Protein AF-A0A7S1GFX0-F1 (afdb_monomer)

Mean predicted aligned error: 5.03 Å

Sequence (101 aa):
DFQDVAGLNQLDPNFVGMIDQVVCSRGRVFVGTYFSSFSAYIGRMRGYHGTSNKLMFYGQRDRKYETHTWFYPHSSYSAREYPTGWNGIDGDTEPSEVDFF

Structure (mmCIF, N/CA/C/O backbone):
data_AF-A0A7S1GFX0-F1
#
_entry.id   AF-A0A7S1GFX0-F1
#
loop_
_atom_site.group_PDB
_atom_site.id
_atom_site.type_symbol
_atom_site.label_atom_id
_atom_site.label_alt_id
_atom_site.label_comp_id
_atom_site.label_asym_id
_atom_site.label_entity_id
_atom_site.label_seq_id
_atom_site.pdbx_PDB_ins_code
_atom_site.Cartn_x
_atom_site.Cartn_y
_atom_site.Cartn_z
_atom_site.occupancy
_atom_site.B_iso_or_equiv
_atom_site.auth_seq_id
_atom_site.auth_comp_id
_atom_site.auth_asym_id
_atom_site.auth_atom_id
_atom_site.pdbx_PDB_model_num
ATOM 1 N N . ASP A 1 1 ? -27.336 -0.103 15.681 1.00 83.88 1 ASP A N 1
ATOM 2 C CA . ASP A 1 1 ? -26.339 0.611 14.862 1.00 83.88 1 ASP A CA 1
ATOM 3 C C . ASP A 1 1 ? -25.284 -0.391 14.376 1.00 83.88 1 ASP A C 1
ATOM 5 O O . ASP A 1 1 ? -25.196 -1.467 14.960 1.00 83.88 1 ASP A O 1
ATOM 9 N N . PHE A 1 2 ? -24.522 -0.116 13.312 1.00 85.56 2 PHE A N 1
ATOM 10 C CA . PHE A 1 2 ? -23.460 -1.028 12.856 1.00 85.56 2 PHE A CA 1
ATOM 11 C C . PHE A 1 2 ? -22.364 -1.178 13.918 1.00 85.56 2 PHE A C 1
ATOM 13 O O . PHE A 1 2 ? -21.814 -2.264 14.076 1.00 85.56 2 PHE A O 1
ATOM 20 N N . GLN A 1 3 ? -22.086 -0.099 14.658 1.00 85.44 3 GLN A N 1
ATOM 21 C CA . GLN A 1 3 ? -21.074 -0.075 15.714 1.00 85.44 3 GLN A CA 1
ATOM 22 C C . GLN A 1 3 ? -21.409 -1.071 16.825 1.00 85.44 3 GLN A C 1
ATOM 24 O O . GLN A 1 3 ? -20.531 -1.807 17.275 1.00 85.44 3 GLN A O 1
ATOM 29 N N . ASP A 1 4 ? -22.692 -1.159 17.192 1.00 90.12 4 ASP A N 1
ATOM 30 C CA . ASP A 1 4 ? -23.184 -2.123 18.178 1.00 90.12 4 ASP A CA 1
ATOM 31 C C . ASP A 1 4 ? -23.071 -3.563 17.667 1.00 90.12 4 ASP A C 1
ATOM 33 O O . ASP A 1 4 ? -22.582 -4.435 18.379 1.00 90.12 4 ASP A O 1
ATOM 37 N N . VAL A 1 5 ? -23.495 -3.817 16.421 1.00 90.69 5 VAL A N 1
ATOM 38 C CA . VAL A 1 5 ? -23.478 -5.164 15.819 1.00 90.69 5 VAL A CA 1
ATOM 39 C C . VAL A 1 5 ? -22.048 -5.678 15.639 1.00 90.69 5 VAL A C 1
ATOM 41 O O . VAL A 1 5 ? -21.787 -6.858 15.857 1.00 90.69 5 VAL A O 1
ATOM 44 N N . ALA A 1 6 ? -21.118 -4.799 15.265 1.00 85.88 6 ALA A N 1
ATOM 45 C CA . ALA A 1 6 ? -19.704 -5.122 15.104 1.00 85.88 6 ALA A CA 1
ATOM 46 C C . ALA A 1 6 ? -18.913 -5.095 16.428 1.00 85.88 6 ALA A C 1
ATOM 48 O O . ALA A 1 6 ? -17.712 -5.356 16.418 1.00 85.88 6 ALA A O 1
ATOM 49 N N . GLY A 1 7 ? -19.555 -4.779 17.561 1.00 89.25 7 GLY A N 1
ATOM 50 C CA . GLY A 1 7 ? -18.911 -4.759 18.877 1.00 89.25 7 GLY A CA 1
ATOM 51 C C . GLY A 1 7 ? -17.826 -3.688 19.035 1.00 89.25 7 GLY A C 1
ATOM 52 O O . GLY A 1 7 ? -16.965 -3.817 19.904 1.00 89.25 7 GLY A O 1
ATOM 53 N N . LEU A 1 8 ? -17.853 -2.622 18.226 1.00 87.19 8 LEU A N 1
ATOM 54 C CA . LEU A 1 8 ? -16.785 -1.613 18.197 1.00 87.19 8 LEU A CA 1
ATOM 55 C C . LEU A 1 8 ? -16.671 -0.828 19.509 1.00 87.19 8 LEU A C 1
ATOM 57 O O . LEU A 1 8 ? -15.585 -0.379 19.857 1.00 87.19 8 LEU A O 1
ATOM 61 N N . ASN A 1 9 ? -17.756 -0.735 20.281 1.00 89.38 9 ASN A N 1
ATOM 62 C CA . ASN A 1 9 ? -17.771 -0.080 21.594 1.00 89.38 9 ASN A CA 1
ATOM 63 C C . ASN A 1 9 ? -16.883 -0.786 22.640 1.00 89.38 9 ASN A C 1
ATOM 65 O O . ASN A 1 9 ? -16.577 -0.200 23.675 1.00 89.38 9 ASN A O 1
ATOM 69 N N . GLN A 1 10 ? -16.505 -2.047 22.399 1.00 90.88 10 GLN A N 1
ATOM 70 C CA . GLN A 1 10 ? -15.654 -2.851 23.286 1.00 90.88 10 GLN A CA 1
ATOM 71 C C . GLN A 1 10 ? -14.214 -2.974 22.766 1.00 90.88 10 GLN A C 1
ATOM 73 O O . GLN A 1 10 ? -13.369 -3.581 23.421 1.00 90.88 10 GLN A O 1
ATOM 78 N N . LEU A 1 11 ? -13.939 -2.439 21.575 1.00 90.12 11 LEU A N 1
ATOM 79 C CA . LEU A 1 11 ? -12.646 -2.549 20.921 1.00 90.12 11 LEU A CA 1
ATOM 80 C C . LEU A 1 11 ? -11.670 -1.523 21.507 1.00 90.12 11 LEU A C 1
ATO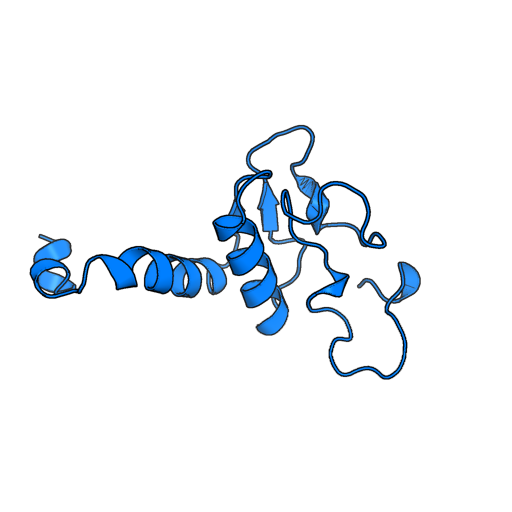M 82 O O . LEU A 1 11 ? -12.002 -0.346 21.630 1.00 90.12 11 LEU A O 1
ATOM 86 N N . ASP A 1 12 ? -10.445 -1.957 21.814 1.00 93.38 12 ASP A N 1
ATOM 87 C CA . ASP A 1 12 ? -9.359 -1.028 22.137 1.00 93.38 12 ASP A CA 1
ATOM 88 C C . ASP A 1 12 ? -9.126 -0.093 20.930 1.00 93.38 12 ASP A C 1
ATOM 90 O O . ASP A 1 12 ? -8.821 -0.582 19.833 1.00 93.38 12 ASP A O 1
ATOM 94 N N . PRO A 1 13 ? -9.236 1.239 21.098 1.00 90.31 13 PRO A N 1
ATOM 95 C CA . PRO A 1 13 ? -9.035 2.202 20.018 1.00 90.31 13 PRO A CA 1
ATOM 96 C C . PRO A 1 13 ? -7.699 2.047 19.280 1.00 90.31 13 PRO A C 1
ATOM 98 O O . PRO A 1 13 ? -7.617 2.350 18.089 1.00 90.31 13 PRO A O 1
ATOM 101 N N . ASN A 1 14 ? -6.661 1.531 19.947 1.00 92.69 14 ASN A N 1
ATOM 102 C CA . ASN A 1 14 ? -5.356 1.287 19.334 1.00 92.69 14 ASN A CA 1
ATOM 103 C C . ASN A 1 14 ? -5.408 0.219 18.230 1.00 92.69 14 ASN A C 1
ATOM 105 O O . ASN A 1 14 ? -4.598 0.250 17.302 1.00 92.69 14 ASN A O 1
ATOM 109 N N . PHE A 1 15 ? -6.375 -0.703 18.282 1.00 93.44 15 PHE A N 1
ATOM 110 C CA . PHE A 1 15 ? -6.539 -1.743 17.266 1.00 93.44 15 PHE A CA 1
ATOM 111 C C . PHE A 1 15 ? -7.336 -1.293 16.050 1.00 93.44 15 PHE A C 1
ATOM 113 O O . PHE A 1 15 ? -7.227 -1.939 15.011 1.00 93.44 15 PHE A O 1
ATOM 120 N N . VAL A 1 16 ? -8.084 -0.190 16.126 1.00 92.19 16 VAL A N 1
ATOM 121 C CA . VAL A 1 16 ? -8.940 0.271 15.019 1.00 92.19 16 VAL A CA 1
ATOM 122 C C . VAL A 1 16 ? -8.114 0.467 13.747 1.00 92.19 16 VAL A C 1
ATOM 124 O O . VAL A 1 16 ? -8.409 -0.130 12.715 1.00 92.19 16 VAL A O 1
ATOM 127 N N . GLY A 1 17 ? -7.002 1.201 13.843 1.00 93.44 17 GLY A N 1
ATOM 128 C CA . GLY A 1 17 ? -6.105 1.409 12.704 1.00 93.44 17 GLY A CA 1
ATOM 129 C C . GLY A 1 17 ? -5.417 0.125 12.227 1.00 93.44 17 GLY A C 1
ATOM 130 O O . GLY A 1 17 ? -5.127 -0.017 11.042 1.00 93.44 17 GLY A O 1
ATOM 131 N N . MET A 1 18 ? -5.144 -0.830 13.118 1.00 95.12 18 MET A N 1
ATOM 132 C CA . MET A 1 18 ? -4.540 -2.115 12.737 1.00 95.12 18 MET A CA 1
ATOM 133 C C . MET A 1 18 ? -5.540 -2.983 11.964 1.00 95.12 18 MET A C 1
ATOM 135 O O . MET A 1 18 ? -5.192 -3.551 10.929 1.00 95.12 18 MET A O 1
ATOM 139 N N . ILE A 1 19 ? -6.791 -3.032 12.428 1.00 94.75 19 ILE A N 1
ATOM 140 C CA . ILE A 1 19 ? -7.892 -3.752 11.783 1.00 94.75 19 ILE A CA 1
ATOM 141 C C . ILE A 1 19 ? -8.187 -3.147 10.412 1.00 94.75 19 ILE A C 1
ATOM 143 O O . ILE A 1 19 ? -8.272 -3.895 9.438 1.00 94.75 19 ILE A O 1
ATOM 147 N N . ASP A 1 20 ? -8.252 -1.819 10.303 1.00 95.12 20 ASP A N 1
ATOM 148 C CA . ASP A 1 20 ? -8.462 -1.137 9.022 1.00 95.12 20 ASP A CA 1
ATOM 149 C C . ASP A 1 20 ? -7.403 -1.529 7.992 1.00 95.12 20 ASP A C 1
ATOM 151 O O . ASP A 1 20 ? -7.734 -1.827 6.845 1.00 95.12 20 ASP A O 1
ATOM 155 N N . GLN A 1 21 ? -6.131 -1.618 8.391 1.00 9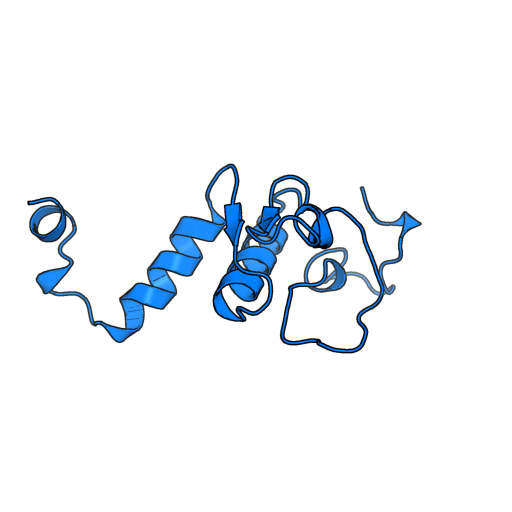7.00 21 GLN A N 1
ATOM 156 C CA . GLN A 1 21 ? -5.075 -2.028 7.467 1.00 97.00 21 GLN A CA 1
ATOM 157 C C . GLN A 1 21 ? -5.288 -3.465 6.958 1.00 97.00 21 GLN A C 1
ATOM 159 O O . GLN A 1 21 ? -5.106 -3.721 5.765 1.00 97.00 21 GLN A O 1
ATOM 164 N N . VAL A 1 22 ? -5.715 -4.392 7.827 1.00 96.62 22 VAL A N 1
ATOM 165 C CA . VAL A 1 22 ? -6.032 -5.785 7.453 1.00 96.62 22 VAL A CA 1
ATOM 166 C C . VAL A 1 22 ? -7.258 -5.852 6.541 1.00 96.62 22 VAL A C 1
ATOM 168 O O . VAL A 1 22 ? -7.239 -6.552 5.533 1.00 96.62 22 VAL A O 1
ATOM 171 N N . VAL A 1 23 ? -8.321 -5.109 6.845 1.00 96.00 23 VAL A N 1
ATOM 172 C CA . VAL A 1 23 ? -9.533 -5.083 6.014 1.00 96.00 23 VAL A CA 1
ATOM 173 C C . VAL A 1 23 ? -9.226 -4.486 4.637 1.00 96.00 23 VAL A C 1
ATOM 175 O O . VAL A 1 23 ? -9.549 -5.087 3.609 1.00 96.00 23 VAL A O 1
ATOM 178 N N . CYS A 1 24 ? -8.538 -3.343 4.587 1.00 97.44 24 CYS A N 1
ATOM 179 C CA . CYS A 1 24 ? -8.161 -2.683 3.339 1.00 97.44 24 CYS A CA 1
ATOM 180 C C . CYS A 1 24 ? -7.205 -3.527 2.482 1.00 97.44 24 CYS A C 1
ATOM 182 O O . CYS A 1 24 ? -7.302 -3.496 1.250 1.00 97.44 24 CYS A O 1
ATOM 184 N N . SER A 1 25 ? -6.311 -4.318 3.089 1.00 97.06 25 SER A N 1
ATOM 185 C CA . SER A 1 25 ? -5.392 -5.175 2.329 1.00 97.06 25 SER A CA 1
ATOM 186 C C . SER A 1 25 ? -6.104 -6.304 1.578 1.00 97.06 25 SER A C 1
ATOM 188 O O . SER A 1 25 ? -5.597 -6.788 0.569 1.00 97.06 25 SER A O 1
ATOM 190 N N . ARG A 1 26 ? -7.315 -6.684 1.998 1.00 97.00 26 ARG A N 1
ATOM 191 C CA . ARG A 1 26 ? -8.124 -7.730 1.351 1.00 97.00 26 ARG A CA 1
ATOM 192 C C . ARG A 1 26 ? -9.111 -7.198 0.311 1.00 97.00 26 ARG A C 1
ATOM 194 O O . ARG A 1 26 ? -9.732 -7.988 -0.397 1.00 97.00 26 ARG A O 1
ATOM 201 N N . GLY A 1 27 ? -9.259 -5.877 0.187 1.00 95.81 27 GLY A N 1
ATOM 202 C CA . GLY A 1 27 ? -10.143 -5.266 -0.807 1.00 95.81 27 GLY A CA 1
ATOM 203 C C . GLY A 1 27 ? -9.730 -5.594 -2.248 1.00 95.81 27 GLY A C 1
ATOM 204 O O . GLY A 1 27 ? -8.546 -5.709 -2.558 1.00 95.81 27 GLY A O 1
ATOM 205 N N . ARG A 1 28 ? -10.692 -5.691 -3.175 1.00 96.00 28 ARG A N 1
ATOM 206 C CA . ARG A 1 28 ? -10.394 -5.947 -4.602 1.00 96.00 28 ARG A CA 1
ATOM 207 C C . ARG A 1 28 ? -9.494 -4.863 -5.207 1.00 96.00 28 ARG A C 1
ATOM 209 O O . ARG A 1 28 ? -8.544 -5.168 -5.915 1.00 96.00 28 ARG A O 1
ATOM 216 N N . VAL A 1 29 ? -9.789 -3.603 -4.903 1.00 96.62 29 VAL A N 1
ATOM 217 C CA . VAL A 1 29 ? -9.021 -2.421 -5.315 1.00 96.62 29 VAL A CA 1
ATOM 218 C C . VAL A 1 29 ? -8.772 -1.571 -4.078 1.00 96.62 29 VAL A C 1
ATOM 220 O O . VAL A 1 29 ? -9.666 -1.447 -3.242 1.00 96.62 29 VAL A O 1
ATOM 223 N N . PHE A 1 30 ? -7.584 -0.981 -3.976 1.00 97.31 30 PHE A N 1
ATOM 224 C CA . PHE A 1 30 ? -7.231 -0.057 -2.903 1.00 97.31 30 PHE A CA 1
ATOM 225 C C . PHE A 1 30 ? -6.789 1.291 -3.478 1.00 97.31 30 PHE A C 1
ATOM 227 O O . PHE A 1 30 ? -6.065 1.338 -4.472 1.00 97.31 30 PHE A O 1
ATOM 234 N N . VAL A 1 31 ? -7.222 2.384 -2.847 1.00 97.25 31 VAL A N 1
ATOM 235 C CA . VAL A 1 31 ? -6.770 3.746 -3.151 1.00 97.25 31 VAL A CA 1
ATOM 236 C C . VAL A 1 31 ? -6.215 4.343 -1.862 1.00 97.25 31 VAL A C 1
ATOM 238 O O . VAL A 1 31 ? -6.965 4.555 -0.915 1.00 97.25 31 VAL A O 1
ATOM 241 N N . GLY A 1 32 ? -4.905 4.576 -1.822 1.00 95.56 32 GLY A N 1
ATOM 242 C CA . GLY A 1 32 ? -4.198 5.119 -0.664 1.00 95.56 32 GLY A CA 1
ATOM 243 C C . GLY A 1 32 ? -3.741 6.566 -0.850 1.00 95.56 32 GLY A C 1
ATOM 244 O O . GLY A 1 32 ? -4.039 7.226 -1.848 1.00 95.56 32 GLY A O 1
ATOM 245 N N . THR A 1 33 ? -2.937 7.035 0.101 1.00 95.62 33 THR A N 1
ATOM 246 C CA . THR A 1 33 ? -2.334 8.377 0.109 1.00 95.62 33 THR A CA 1
ATOM 247 C C . THR A 1 33 ? -0.814 8.276 -0.061 1.00 95.62 33 THR A C 1
ATOM 249 O O . THR A 1 33 ? -0.161 7.551 0.681 1.00 95.62 33 THR A O 1
ATOM 252 N N . TYR A 1 34 ? -0.239 9.028 -1.006 1.00 92.62 34 TYR A N 1
ATOM 253 C CA . TYR A 1 34 ? 1.175 8.948 -1.418 1.00 92.62 34 TYR A CA 1
ATOM 254 C C . TYR A 1 34 ? 2.221 9.377 -0.367 1.00 92.62 34 TYR A C 1
ATOM 256 O O . TYR A 1 34 ? 3.406 9.203 -0.593 1.00 92.62 34 TYR A O 1
ATOM 264 N N . PHE A 1 35 ? 1.823 9.954 0.766 1.00 93.31 35 PHE A N 1
ATOM 265 C CA . PHE A 1 35 ? 2.725 10.314 1.875 1.00 93.31 35 PHE A CA 1
ATOM 266 C C . PHE A 1 35 ? 2.251 9.691 3.192 1.00 93.31 35 PHE A C 1
ATOM 268 O O . PHE A 1 35 ? 2.234 10.332 4.239 1.00 93.31 35 PHE A O 1
ATOM 275 N N . SER A 1 36 ? 1.768 8.453 3.125 1.00 93.19 36 SER A N 1
ATOM 276 C CA . SER A 1 36 ? 1.151 7.765 4.254 1.00 93.19 36 SER A CA 1
ATOM 277 C C . SER A 1 36 ? 1.810 6.412 4.454 1.00 93.19 36 SER A C 1
ATOM 279 O O . SER A 1 36 ? 1.559 5.478 3.692 1.00 93.19 36 SER A O 1
ATOM 281 N N . SER A 1 37 ? 2.586 6.281 5.532 1.00 92.56 37 SER A N 1
ATOM 282 C CA . SER A 1 37 ? 3.136 4.991 5.967 1.00 92.56 37 SER A CA 1
ATOM 283 C C . SER A 1 37 ? 2.035 3.956 6.224 1.00 92.56 37 SER A C 1
ATOM 285 O O . SER A 1 37 ? 2.219 2.779 5.936 1.00 92.56 37 SER A O 1
ATOM 287 N N . PHE A 1 38 ? 0.857 4.401 6.668 1.00 95.12 38 PHE A N 1
ATOM 288 C CA . PHE A 1 38 ? -0.340 3.569 6.812 1.00 95.12 38 PHE A CA 1
ATOM 289 C C . PHE A 1 38 ? -0.808 2.991 5.466 1.00 95.12 38 PHE A C 1
ATOM 291 O O . PHE A 1 38 ? -1.007 1.786 5.330 1.00 95.12 38 PHE A O 1
ATOM 298 N N . SER A 1 39 ? -0.926 3.833 4.431 1.00 95.50 39 SER A N 1
ATOM 299 C CA . SER A 1 39 ? -1.281 3.370 3.079 1.00 95.50 39 SER A CA 1
ATOM 300 C C . SER A 1 39 ? -0.188 2.495 2.466 1.00 95.50 39 SER A C 1
ATOM 302 O O . SER A 1 39 ? -0.495 1.547 1.744 1.00 95.50 39 SER A O 1
ATOM 304 N N . ALA A 1 40 ? 1.079 2.809 2.747 1.00 93.25 40 ALA A N 1
ATOM 305 C CA . ALA A 1 40 ? 2.212 2.030 2.279 1.00 93.25 40 ALA A CA 1
ATOM 306 C C . ALA A 1 40 ? 2.186 0.606 2.857 1.00 93.25 40 ALA A C 1
ATOM 308 O O . ALA A 1 40 ? 2.235 -0.365 2.104 1.00 93.25 40 ALA A O 1
ATOM 309 N N . TYR A 1 41 ? 1.968 0.478 4.169 1.00 94.38 41 TYR A N 1
ATOM 310 C CA . TYR A 1 41 ? 1.863 -0.819 4.833 1.00 94.38 41 TYR A CA 1
ATOM 311 C C . TYR A 1 41 ? 0.689 -1.661 4.311 1.00 94.38 41 TYR A C 1
ATOM 313 O O . TYR A 1 41 ? 0.850 -2.859 4.073 1.00 94.38 41 TYR A O 1
ATOM 321 N N . ILE A 1 42 ? -0.468 -1.043 4.035 1.00 96.38 42 ILE A N 1
ATOM 322 C CA . ILE A 1 42 ? -1.579 -1.724 3.347 1.00 96.38 42 ILE A CA 1
ATOM 323 C C . ILE A 1 42 ? -1.118 -2.263 1.991 1.00 96.38 42 ILE A C 1
ATOM 325 O O . ILE A 1 42 ? -1.367 -3.428 1.686 1.00 96.38 42 ILE A O 1
ATOM 329 N N . GLY A 1 43 ? -0.429 -1.443 1.193 1.00 94.31 43 GLY A N 1
ATOM 330 C CA . GLY A 1 43 ? 0.133 -1.846 -0.097 1.00 94.31 43 GLY A CA 1
ATOM 331 C C . GLY A 1 43 ? 1.042 -3.067 -0.002 1.00 94.31 43 GLY A C 1
ATOM 332 O O . GLY A 1 43 ? 0.874 -4.024 -0.755 1.00 94.31 43 GLY A O 1
ATOM 333 N N . ARG A 1 44 ? 1.931 -3.087 0.990 1.00 93.31 44 ARG A N 1
ATOM 334 C CA . ARG A 1 44 ? 2.819 -4.224 1.245 1.00 93.31 44 ARG A CA 1
ATOM 335 C C . ARG A 1 44 ? 2.061 -5.495 1.606 1.00 93.31 44 ARG A C 1
ATOM 337 O O . ARG A 1 44 ? 2.312 -6.545 1.023 1.00 93.31 44 ARG A O 1
ATOM 344 N N . MET A 1 45 ? 1.085 -5.401 2.512 1.00 95.50 45 MET A N 1
ATOM 345 C CA . MET A 1 45 ? 0.248 -6.550 2.878 1.00 95.50 45 MET A CA 1
ATOM 346 C C . MET A 1 45 ? -0.552 -7.087 1.686 1.00 95.50 45 MET A C 1
ATOM 348 O O . MET A 1 45 ? -0.723 -8.298 1.555 1.00 95.50 45 MET A O 1
ATOM 352 N N . ARG A 1 46 ? -1.017 -6.211 0.784 1.00 95.00 46 ARG A N 1
ATOM 353 C CA . ARG A 1 46 ? -1.642 -6.63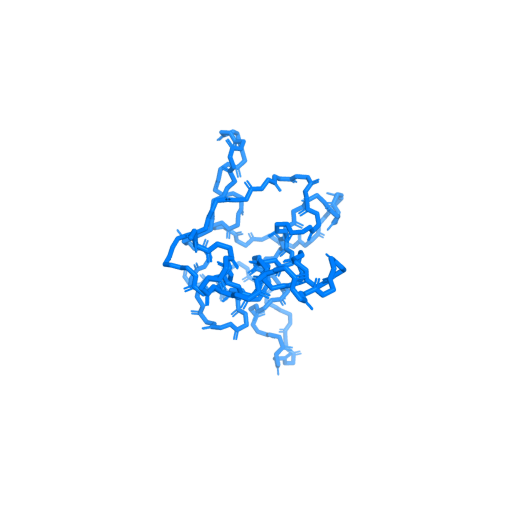2 -0.484 1.00 95.00 46 ARG A CA 1
ATOM 354 C C . ARG A 1 46 ? -0.669 -7.454 -1.327 1.00 95.00 46 ARG A C 1
ATOM 356 O O . ARG A 1 46 ? -1.061 -8.501 -1.843 1.00 95.00 46 ARG A O 1
ATOM 363 N N . GLY A 1 47 ? 0.581 -7.003 -1.414 1.00 91.94 47 GLY A N 1
ATOM 364 C CA . GLY A 1 47 ? 1.676 -7.716 -2.067 1.00 91.94 47 GLY A CA 1
ATOM 365 C C . GLY A 1 47 ? 1.924 -9.105 -1.477 1.00 91.94 47 GLY A C 1
ATOM 366 O O . GLY A 1 47 ? 1.926 -10.085 -2.216 1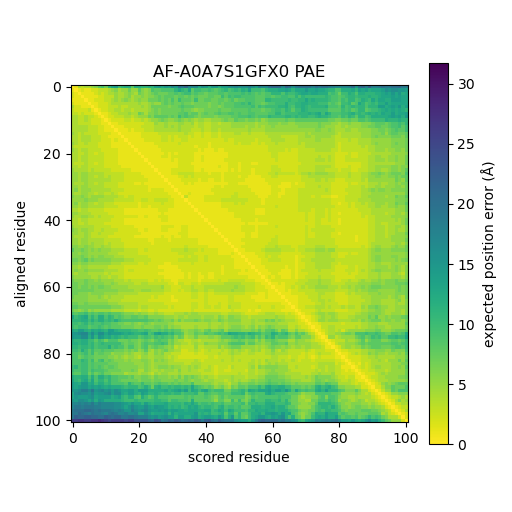.00 91.94 47 GLY A O 1
ATOM 367 N N . TYR A 1 48 ? 2.001 -9.222 -0.147 1.00 92.88 48 TYR A N 1
ATOM 368 C CA . TYR A 1 48 ? 2.143 -10.514 0.549 1.00 92.88 48 TYR A CA 1
ATOM 369 C C . TYR A 1 48 ? 0.982 -11.480 0.295 1.00 92.88 48 TYR A C 1
ATOM 371 O O . TYR A 1 48 ? 1.144 -12.695 0.346 1.00 92.88 48 TYR A O 1
ATOM 379 N N . HIS A 1 49 ? -0.201 -10.954 -0.007 1.00 92.56 49 HIS A N 1
ATOM 380 C CA . HIS A 1 49 ? -1.357 -11.753 -0.398 1.00 92.56 49 HIS A CA 1
ATOM 381 C C . HIS A 1 49 ? -1.396 -12.111 -1.892 1.00 92.56 49 HIS A C 1
ATOM 383 O O . HIS A 1 49 ? -2.410 -12.639 -2.350 1.00 92.56 49 HIS A O 1
ATOM 389 N N . GLY A 1 50 ? -0.349 -11.797 -2.660 1.00 89.88 50 GLY A N 1
ATOM 390 C CA . GLY A 1 50 ? -0.301 -12.021 -4.105 1.00 89.88 50 GLY A CA 1
ATOM 391 C C . GLY A 1 50 ? -1.277 -11.139 -4.889 1.00 89.88 50 GLY A C 1
ATOM 392 O O . GLY A 1 50 ? -1.629 -11.453 -6.025 1.00 89.88 50 GLY A O 1
ATOM 393 N N . THR A 1 51 ? -1.764 -10.045 -4.294 1.00 92.50 51 THR A N 1
ATOM 394 C CA . THR A 1 51 ? -2.649 -9.116 -5.002 1.00 92.50 51 THR A CA 1
ATOM 395 C C . THR A 1 51 ? -1.822 -8.277 -5.962 1.00 92.50 51 THR A C 1
ATOM 397 O O . THR A 1 51 ? -0.831 -7.671 -5.562 1.00 92.50 51 THR A O 1
ATOM 400 N N . SER A 1 52 ? -2.256 -8.193 -7.220 1.00 90.62 52 SER A N 1
ATOM 401 C CA . SER A 1 52 ? -1.563 -7.375 -8.214 1.00 90.62 52 SER A CA 1
ATOM 402 C C . SER A 1 52 ? -1.465 -5.913 -7.764 1.00 90.62 52 SER A C 1
ATOM 404 O O . SER A 1 52 ? -2.459 -5.277 -7.403 1.00 90.62 52 SER A O 1
ATOM 406 N N . ASN A 1 53 ? -0.261 -5.362 -7.863 1.00 89.44 53 ASN A N 1
ATOM 407 C CA . ASN A 1 53 ? 0.054 -3.947 -7.684 1.00 89.44 53 ASN A CA 1
ATOM 408 C C . ASN A 1 53 ? -0.750 -3.027 -8.625 1.00 89.44 53 ASN A C 1
ATOM 410 O O . ASN A 1 53 ? -1.061 -1.901 -8.256 1.00 89.44 53 ASN A O 1
ATOM 414 N N . LYS A 1 54 ? -1.187 -3.527 -9.794 1.00 91.94 54 LYS A N 1
ATOM 415 C CA . LYS A 1 54 ? -2.065 -2.807 -10.742 1.00 91.94 54 LYS A CA 1
ATOM 416 C C . LYS A 1 54 ? -3.470 -2.524 -10.171 1.00 91.94 54 LYS A C 1
ATOM 418 O O . LYS A 1 54 ? -4.278 -1.850 -10.808 1.00 91.94 54 LYS A O 1
ATOM 423 N N . LEU A 1 55 ? -3.775 -3.056 -8.981 1.00 94.88 55 LEU A N 1
ATOM 424 C CA . LEU A 1 55 ? -5.006 -2.832 -8.215 1.00 94.88 55 LEU A CA 1
ATOM 425 C C . LEU A 1 55 ? -4.790 -1.908 -7.003 1.00 94.88 55 LEU A C 1
ATOM 427 O O . LEU A 1 55 ? -5.640 -1.868 -6.105 1.00 94.88 55 LEU A O 1
ATOM 431 N N . MET A 1 56 ? -3.656 -1.207 -6.938 1.00 94.00 56 MET A N 1
ATOM 432 C CA . MET A 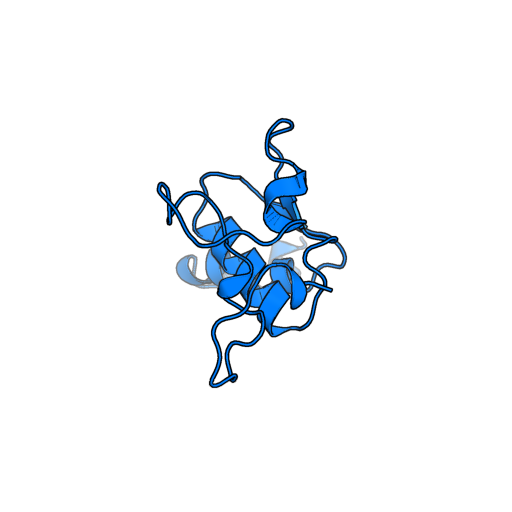1 56 ? -3.339 -0.224 -5.908 1.00 94.00 56 MET A CA 1
ATOM 433 C C . MET A 1 56 ? -3.064 1.139 -6.538 1.00 94.00 56 MET A C 1
ATOM 435 O O . MET A 1 56 ? -2.104 1.327 -7.274 1.00 94.00 56 MET A O 1
ATOM 439 N N . PHE A 1 57 ? -3.871 2.123 -6.165 1.00 95.69 57 PHE A N 1
ATOM 440 C CA . PHE A 1 57 ? -3.744 3.490 -6.652 1.00 95.69 57 PHE A CA 1
ATOM 441 C C . PHE A 1 57 ? -3.406 4.448 -5.516 1.00 95.69 57 PHE A C 1
ATOM 443 O O . PHE A 1 57 ? -3.679 4.173 -4.347 1.00 95.69 57 PHE A O 1
ATOM 450 N N . TYR A 1 58 ? -2.897 5.620 -5.876 1.00 95.88 58 TYR A N 1
ATOM 451 C CA . TYR A 1 58 ? -2.866 6.777 -4.987 1.00 95.88 58 TYR A CA 1
ATOM 452 C C . TYR A 1 58 ? -3.932 7.803 -5.386 1.00 95.88 58 TYR A C 1
ATOM 454 O O . TYR A 1 58 ? -4.241 7.969 -6.568 1.00 95.88 58 TYR A O 1
ATOM 462 N N . GLY A 1 59 ? -4.501 8.498 -4.399 1.00 95.06 59 GLY A N 1
ATOM 463 C CA . GLY A 1 59 ? -5.471 9.574 -4.631 1.00 95.06 59 GLY A CA 1
ATOM 464 C C . GLY A 1 59 ? -4.864 10.803 -5.322 1.00 95.06 59 GLY A C 1
ATOM 465 O O . GLY A 1 59 ? -5.566 11.539 -6.015 1.00 95.06 59 GLY A O 1
ATOM 466 N N . GLN A 1 60 ? -3.553 11.012 -5.179 1.00 94.06 60 GLN A N 1
ATOM 467 C CA . GLN A 1 60 ? -2.794 12.047 -5.880 1.00 94.06 60 GLN A CA 1
ATOM 468 C C . GLN A 1 60 ? -2.705 11.720 -7.376 1.00 94.06 60 GLN A C 1
ATOM 470 O O . GLN A 1 60 ? -2.133 10.704 -7.763 1.00 94.06 60 GLN A O 1
ATOM 475 N N . ARG A 1 61 ? -3.272 12.578 -8.233 1.00 92.38 61 ARG A N 1
ATOM 476 C CA . ARG A 1 61 ? -3.421 12.306 -9.677 1.00 92.38 61 ARG A CA 1
ATOM 477 C C . ARG A 1 61 ? -2.090 12.106 -10.399 1.00 92.38 61 ARG A C 1
ATOM 479 O O . ARG A 1 61 ? -1.996 11.232 -11.253 1.00 92.38 61 ARG A O 1
ATOM 486 N N . ASP A 1 62 ? -1.095 12.907 -10.050 1.00 94.38 62 ASP A N 1
ATOM 487 C CA . ASP A 1 62 ? 0.278 12.870 -10.558 1.00 94.38 62 ASP A CA 1
ATOM 488 C C . ASP A 1 62 ? 1.050 11.621 -10.112 1.00 94.38 62 ASP A C 1
ATOM 490 O O . ASP A 1 62 ? 2.006 11.225 -10.769 1.00 94.38 62 ASP A O 1
ATOM 494 N N . ARG A 1 63 ? 0.602 10.967 -9.035 1.00 91.88 63 ARG A N 1
ATOM 495 C CA . ARG A 1 63 ? 1.213 9.756 -8.464 1.00 91.88 63 ARG A CA 1
ATOM 496 C C . ARG A 1 63 ? 0.319 8.526 -8.538 1.00 91.88 63 ARG A C 1
ATOM 498 O O . ARG A 1 63 ? 0.628 7.495 -7.948 1.00 91.88 63 ARG A O 1
ATOM 505 N N . LYS A 1 64 ? -0.807 8.614 -9.249 1.00 94.81 64 LYS A N 1
ATOM 506 C CA . LYS A 1 64 ? -1.892 7.624 -9.200 1.00 94.81 64 LYS A CA 1
ATOM 507 C C . LYS A 1 64 ? -1.408 6.195 -9.439 1.00 94.81 64 LYS A C 1
ATOM 509 O O . LYS A 1 64 ? -1.894 5.280 -8.782 1.00 94.81 64 LYS A O 1
ATOM 514 N N . TYR A 1 65 ? -0.485 6.028 -10.381 1.00 93.81 65 TYR A N 1
ATOM 515 C CA . TYR A 1 65 ? 0.005 4.734 -10.848 1.00 93.81 65 TYR A CA 1
ATOM 516 C C . TYR A 1 65 ? 1.402 4.400 -10.329 1.00 93.81 65 TYR A C 1
ATOM 518 O O . TYR A 1 65 ? 2.046 3.528 -10.893 1.00 93.81 65 TYR A O 1
ATOM 526 N N . GLU A 1 66 ? 1.894 5.068 -9.284 1.00 90.00 66 GLU A N 1
ATOM 527 C CA . GLU A 1 66 ? 3.286 4.876 -8.872 1.00 90.00 66 GLU A CA 1
ATOM 528 C C . GLU A 1 66 ? 3.580 3.404 -8.529 1.00 90.00 66 GLU A C 1
ATOM 530 O O . GLU A 1 66 ? 4.585 2.872 -8.959 1.00 90.00 66 GLU A O 1
ATOM 535 N N . THR A 1 67 ? 2.680 2.673 -7.865 1.00 87.69 67 THR A N 1
ATOM 536 C CA . THR A 1 67 ? 2.931 1.244 -7.571 1.00 87.69 67 THR A CA 1
ATOM 537 C C . THR A 1 67 ? 2.785 0.313 -8.783 1.00 87.69 67 THR A C 1
ATOM 539 O O . THR A 1 67 ? 3.106 -0.868 -8.679 1.00 87.69 67 THR A O 1
ATOM 542 N N . HIS A 1 68 ? 2.315 0.807 -9.936 1.00 90.69 68 HIS A N 1
ATOM 543 C CA . HIS A 1 68 ? 2.058 0.003 -11.140 1.00 90.69 68 HIS A CA 1
ATOM 544 C C . HIS A 1 68 ? 3.317 -0.297 -11.958 1.00 90.69 68 HIS A C 1
ATOM 546 O O . HIS A 1 68 ? 3.229 -1.017 -12.950 1.00 90.69 68 HIS A O 1
ATOM 552 N N . THR A 1 69 ? 4.459 0.253 -11.557 1.00 85.06 69 THR A N 1
ATOM 553 C CA . THR A 1 69 ? 5.767 0.073 -12.190 1.00 85.06 69 THR A CA 1
ATOM 554 C C . THR A 1 69 ? 6.792 -0.286 -11.129 1.00 85.06 69 THR A C 1
ATOM 556 O O . THR A 1 69 ? 6.706 0.202 -9.999 1.00 85.06 69 THR A O 1
ATOM 559 N N . TRP A 1 70 ? 7.765 -1.119 -11.482 1.00 83.56 70 TRP A N 1
ATOM 560 C CA . TRP A 1 70 ? 8.900 -1.372 -10.608 1.00 83.56 70 TRP A CA 1
ATOM 561 C C . TRP A 1 70 ? 9.900 -0.222 -10.693 1.00 83.56 70 TRP A C 1
ATOM 563 O O . TRP A 1 70 ? 10.130 0.343 -11.758 1.00 83.56 70 TRP A O 1
ATOM 573 N N . PHE A 1 71 ? 10.511 0.109 -9.564 1.00 80.38 71 PHE A N 1
ATOM 574 C CA . PHE A 1 71 ? 11.695 0.953 -9.498 1.00 80.38 71 PHE A CA 1
ATOM 575 C C . PHE A 1 71 ? 12.505 0.541 -8.284 1.00 80.38 71 PHE A C 1
ATOM 577 O O . PHE A 1 71 ? 11.951 0.223 -7.224 1.00 80.38 71 PHE A O 1
ATOM 584 N N . TYR A 1 72 ? 13.821 0.627 -8.431 1.00 83.25 72 TYR A N 1
ATOM 585 C CA . TYR A 1 72 ? 14.722 0.499 -7.305 1.00 83.25 72 TYR A CA 1
ATOM 586 C C . TYR A 1 72 ? 14.412 1.598 -6.272 1.00 83.25 72 TYR A C 1
ATOM 588 O O . TYR A 1 72 ? 14.210 2.760 -6.659 1.00 83.25 72 TYR A O 1
ATOM 596 N N . PRO A 1 73 ? 14.348 1.273 -4.968 1.00 87.00 73 PRO A N 1
ATOM 597 C CA . PRO A 1 73 ? 14.081 2.262 -3.941 1.00 87.00 73 PRO A CA 1
ATOM 598 C C . PRO A 1 73 ? 15.024 3.458 -3.979 1.00 87.00 73 PRO A C 1
ATOM 600 O O . PRO A 1 73 ? 16.242 3.315 -3.972 1.00 87.00 73 PRO A O 1
ATOM 603 N N . HIS A 1 74 ? 14.452 4.658 -3.984 1.00 84.44 74 HIS A N 1
ATOM 604 C CA . HIS A 1 74 ? 15.211 5.901 -3.983 1.00 84.44 74 HIS A CA 1
ATOM 605 C C . HIS A 1 74 ? 14.631 6.884 -2.962 1.00 84.44 74 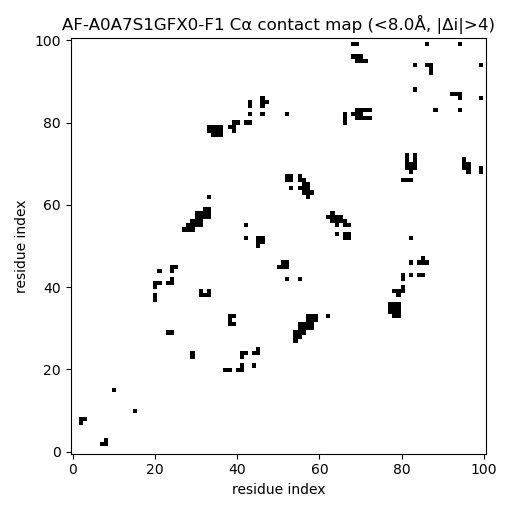HIS A C 1
ATOM 607 O O . HIS A 1 74 ? 13.717 6.553 -2.207 1.00 84.44 74 HIS A O 1
ATOM 613 N N . SER A 1 75 ? 15.200 8.092 -2.899 1.00 82.06 75 SER A N 1
ATOM 614 C CA . SER A 1 75 ? 14.839 9.126 -1.922 1.00 82.06 75 SER A CA 1
ATOM 615 C C . SER A 1 75 ? 13.322 9.257 -1.710 1.00 82.06 75 SER A C 1
ATOM 617 O O . SER A 1 75 ? 12.536 9.172 -2.652 1.00 82.06 75 SER A O 1
ATOM 619 N N . SER A 1 76 ? 12.926 9.508 -0.453 1.00 81.44 76 SER A N 1
ATOM 620 C CA . SER A 1 76 ? 11.534 9.444 0.029 1.00 81.44 76 SER A CA 1
ATOM 621 C C . SER A 1 76 ? 11.007 8.016 0.292 1.00 81.44 76 SER A C 1
ATOM 623 O O . SER A 1 76 ? 9.888 7.664 -0.079 1.00 81.44 76 SER A O 1
ATOM 625 N N . TYR A 1 77 ? 11.798 7.194 0.994 1.00 80.69 77 TYR A N 1
ATOM 626 C CA . TYR A 1 77 ? 11.442 5.814 1.375 1.00 80.69 77 TYR A CA 1
ATOM 627 C C . TYR A 1 77 ? 10.146 5.683 2.192 1.00 80.69 77 TYR A C 1
ATOM 629 O O . TYR A 1 77 ? 9.517 4.634 2.168 1.00 80.69 77 TYR A O 1
ATOM 637 N N . SER A 1 78 ? 9.745 6.726 2.925 1.00 78.94 78 SER A N 1
ATOM 638 C CA . SER A 1 78 ? 8.549 6.718 3.779 1.00 78.94 78 SER A CA 1
ATOM 639 C C . SER A 1 78 ? 7.294 7.278 3.110 1.00 78.94 78 SER A C 1
ATOM 641 O O . SER A 1 78 ? 6.214 7.194 3.693 1.00 78.94 78 SER A O 1
ATOM 643 N N . ALA A 1 79 ? 7.418 7.879 1.924 1.00 82.00 79 ALA A N 1
ATOM 644 C CA . ALA A 1 79 ? 6.278 8.475 1.242 1.00 82.00 79 ALA A CA 1
ATOM 645 C C . ALA A 1 79 ? 5.315 7.390 0.756 1.00 82.00 79 ALA A C 1
ATOM 647 O O . ALA A 1 79 ? 4.139 7.351 1.122 1.00 82.00 79 ALA A O 1
ATOM 648 N N . ARG A 1 80 ? 5.863 6.469 -0.028 1.00 86.75 80 ARG A N 1
ATOM 649 C CA . ARG A 1 80 ? 5.133 5.454 -0.771 1.00 86.75 80 ARG A CA 1
ATOM 650 C C . ARG A 1 80 ? 5.687 4.073 -0.476 1.00 86.75 80 ARG A C 1
ATOM 652 O O . ARG A 1 80 ? 6.710 3.918 0.180 1.00 86.75 80 ARG A O 1
ATOM 659 N N . GLU A 1 81 ? 5.023 3.087 -1.045 1.00 89.75 81 GLU A N 1
ATOM 660 C CA . GLU A 1 81 ? 5.468 1.709 -1.000 1.00 89.75 81 GLU A CA 1
ATOM 661 C C . GLU A 1 81 ? 6.163 1.323 -2.318 1.00 89.75 81 GLU A C 1
ATOM 663 O O . GLU A 1 81 ? 5.849 1.873 -3.378 1.00 89.75 81 GLU A O 1
ATOM 668 N N . TYR A 1 82 ? 7.136 0.415 -2.236 1.00 88.25 82 TYR A N 1
ATOM 669 C CA . TYR A 1 82 ? 7.991 -0.002 -3.346 1.00 88.25 82 TYR A CA 1
ATOM 670 C C . TYR A 1 82 ? 7.759 -1.485 -3.625 1.00 88.25 82 TYR A C 1
ATOM 672 O O . TYR A 1 82 ? 7.912 -2.279 -2.700 1.00 88.25 82 TYR A O 1
ATOM 680 N N . PRO A 1 83 ? 7.483 -1.908 -4.872 1.00 86.25 83 PRO A N 1
ATOM 681 C CA . PRO A 1 83 ? 7.206 -3.317 -5.144 1.00 86.25 83 PRO A CA 1
ATOM 682 C C . PRO A 1 83 ? 8.304 -4.318 -4.789 1.00 86.25 83 PRO A C 1
ATOM 684 O O . PRO A 1 83 ? 8.012 -5.495 -4.596 1.00 86.25 83 PRO A O 1
ATOM 687 N N . THR A 1 84 ? 9.543 -3.850 -4.620 1.00 85.50 84 THR A N 1
ATOM 688 C CA . THR A 1 84 ? 10.632 -4.658 -4.050 1.00 85.50 84 THR A CA 1
ATOM 689 C C . THR A 1 84 ? 10.290 -5.237 -2.668 1.00 85.50 84 THR A C 1
ATOM 691 O O . THR A 1 84 ? 10.782 -6.289 -2.290 1.00 85.50 84 THR A O 1
ATOM 694 N N . GLY A 1 85 ? 9.398 -4.590 -1.908 1.00 83.94 85 GLY A N 1
ATOM 695 C CA . GLY A 1 85 ? 9.009 -5.026 -0.569 1.00 83.94 85 GLY A CA 1
ATOM 696 C C . GLY A 1 85 ? 8.145 -6.290 -0.524 1.00 83.94 85 GLY A C 1
ATOM 697 O O . GLY A 1 85 ? 7.824 -6.733 0.572 1.00 83.94 85 GLY A O 1
ATOM 698 N N . TRP A 1 86 ? 7.722 -6.846 -1.666 1.00 86.31 86 TRP A N 1
ATOM 699 C CA . TRP A 1 86 ? 6.965 -8.109 -1.732 1.00 86.31 86 TRP A CA 1
ATOM 700 C C . TRP A 1 86 ? 7.266 -8.961 -2.965 1.00 86.31 86 TRP A C 1
ATOM 702 O O . TRP A 1 86 ? 7.012 -10.163 -2.939 1.00 86.31 86 TRP A O 1
ATOM 712 N N . ASN A 1 87 ? 7.779 -8.380 -4.048 1.00 84.50 87 ASN A N 1
ATOM 713 C CA . ASN A 1 87 ? 8.166 -9.155 -5.220 1.00 84.50 87 ASN A CA 1
ATOM 714 C C . ASN A 1 87 ? 9.496 -9.860 -4.965 1.00 84.50 87 ASN A C 1
ATOM 716 O O . ASN A 1 87 ? 10.486 -9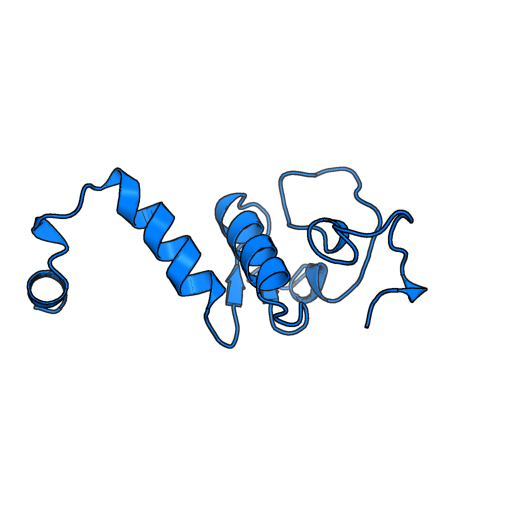.199 -4.673 1.00 84.50 87 ASN A O 1
ATOM 720 N N . GLY A 1 88 ? 9.522 -11.188 -5.108 1.00 81.44 88 GLY A N 1
ATOM 721 C CA . GLY A 1 88 ? 10.754 -11.965 -4.957 1.00 81.44 88 GLY A CA 1
ATOM 722 C C . GLY A 1 88 ? 11.359 -11.896 -3.554 1.00 81.44 88 GLY A C 1
ATOM 723 O O . GLY A 1 88 ? 12.561 -12.074 -3.420 1.00 81.44 88 GLY A O 1
ATOM 724 N N . ILE A 1 89 ? 10.546 -11.638 -2.520 1.00 84.75 89 ILE A N 1
ATOM 725 C CA . ILE A 1 89 ? 11.029 -11.443 -1.141 1.00 84.75 89 ILE A CA 1
ATOM 726 C C . ILE A 1 89 ? 11.797 -12.654 -0.588 1.00 84.75 89 ILE A C 1
ATOM 728 O O . ILE A 1 89 ? 12.714 -12.480 0.207 1.00 84.75 89 ILE A O 1
ATOM 732 N N . ASP A 1 90 ? 11.445 -13.859 -1.042 1.00 82.88 90 ASP A N 1
ATOM 733 C CA . ASP A 1 90 ? 12.105 -15.116 -0.668 1.00 82.88 90 ASP A CA 1
ATOM 734 C C . ASP A 1 90 ? 13.228 -15.517 -1.647 1.00 82.88 90 ASP A C 1
ATOM 736 O O . ASP A 1 90 ? 13.774 -16.614 -1.552 1.00 82.88 90 ASP A O 1
ATOM 740 N N . GLY A 1 91 ? 13.528 -14.679 -2.643 1.00 81.25 91 GLY A N 1
ATOM 741 C CA . GLY A 1 91 ? 14.525 -14.958 -3.671 1.00 81.25 91 GLY A CA 1
ATOM 742 C C . GLY A 1 91 ? 15.944 -14.583 -3.244 1.00 81.25 91 GLY A C 1
ATOM 743 O O . GLY A 1 91 ? 16.160 -13.584 -2.564 1.00 81.25 91 GLY A O 1
ATOM 744 N N . ASP A 1 92 ? 16.930 -15.345 -3.723 1.00 82.00 92 ASP A N 1
ATOM 745 C CA . ASP A 1 92 ? 18.362 -15.057 -3.521 1.00 82.00 92 ASP A CA 1
ATOM 746 C C . ASP A 1 92 ? 18.890 -13.934 -4.439 1.00 82.00 92 ASP A C 1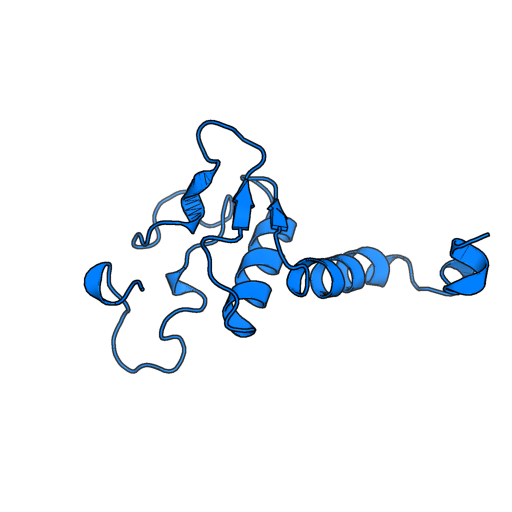
ATOM 748 O O . ASP A 1 92 ? 20.048 -13.521 -4.342 1.00 82.00 92 ASP A O 1
ATOM 752 N N . THR A 1 93 ? 18.057 -13.453 -5.363 1.00 81.69 93 THR A N 1
ATOM 753 C CA . THR A 1 93 ? 18.392 -12.421 -6.346 1.00 81.69 93 THR A CA 1
ATOM 754 C C . THR A 1 93 ? 17.505 -11.206 -6.161 1.00 81.69 93 THR A C 1
ATOM 756 O O . THR A 1 93 ? 16.287 -11.334 -6.038 1.00 81.69 93 THR A O 1
ATOM 759 N N . GLU A 1 94 ? 18.111 -10.023 -6.205 1.00 77.19 94 GLU A N 1
ATOM 760 C CA . GLU A 1 94 ? 17.365 -8.774 -6.160 1.00 77.19 94 GLU A CA 1
ATOM 761 C C . GLU A 1 94 ? 16.421 -8.661 -7.371 1.00 77.19 94 GLU A C 1
ATOM 763 O O . GLU A 1 94 ? 16.873 -8.846 -8.506 1.00 77.19 94 GLU A O 1
ATOM 768 N N . PRO A 1 95 ? 15.124 -8.368 -7.155 1.00 77.31 95 PRO A N 1
ATOM 769 C CA . PRO A 1 95 ? 14.181 -8.184 -8.247 1.00 77.31 95 PRO A CA 1
ATOM 770 C C . PRO A 1 95 ? 14.568 -6.974 -9.095 1.00 77.31 95 PRO A C 1
ATOM 772 O O . PRO A 1 95 ? 15.058 -5.965 -8.592 1.00 77.31 95 PRO A O 1
ATOM 775 N N . SER A 1 96 ? 14.279 -7.057 -10.383 1.00 75.06 96 SER A N 1
ATOM 776 C CA . SER A 1 96 ? 14.502 -5.995 -11.355 1.00 75.06 96 SER A CA 1
ATOM 777 C C . SER A 1 96 ? 13.226 -5.685 -12.135 1.00 75.06 96 SER A C 1
ATOM 779 O O . SER A 1 96 ? 12.199 -6.348 -11.988 1.00 75.06 96 SER A O 1
ATOM 781 N N . GLU A 1 97 ? 13.273 -4.664 -12.992 1.00 71.25 97 GLU A N 1
ATOM 782 C CA . GLU A 1 97 ? 12.126 -4.295 -13.828 1.00 71.25 97 GLU A CA 1
ATOM 783 C C . GLU A 1 97 ? 11.669 -5.446 -14.741 1.00 71.25 97 GLU A C 1
ATOM 785 O O . GLU A 1 97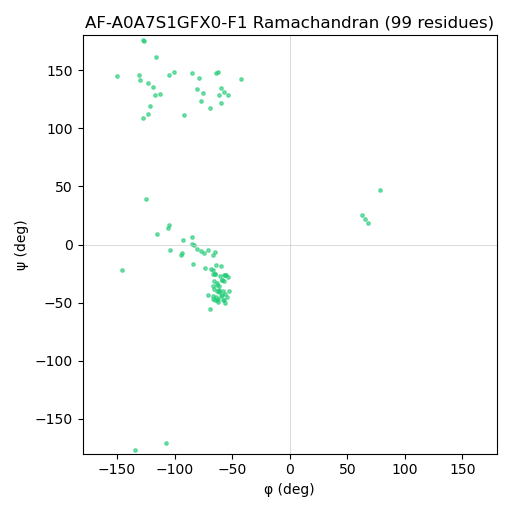 ? 10.476 -5.569 -15.003 1.00 71.25 97 GLU A O 1
ATOM 790 N N . VAL A 1 98 ? 12.581 -6.329 -15.172 1.00 70.19 98 VAL A N 1
ATOM 791 C CA . VAL A 1 98 ? 12.219 -7.495 -15.999 1.00 70.19 98 VAL A CA 1
ATOM 792 C C . VAL A 1 98 ? 11.506 -8.596 -15.213 1.00 70.19 98 VAL A C 1
ATOM 794 O O . VAL A 1 98 ? 10.788 -9.394 -15.810 1.00 70.19 98 VAL A O 1
ATOM 797 N N . ASP A 1 99 ? 11.653 -8.613 -13.888 1.00 68.12 99 ASP A N 1
ATOM 798 C CA . ASP A 1 99 ? 10.979 -9.562 -12.991 1.00 68.12 99 ASP A CA 1
ATOM 799 C C . ASP A 1 99 ? 9.573 -9.078 -12.603 1.00 68.12 99 ASP A C 1
ATOM 801 O O . ASP A 1 99 ? 8.852 -9.716 -11.830 1.00 68.12 99 ASP A O 1
ATOM 805 N N . PHE A 1 100 ? 9.174 -7.918 -13.124 1.00 68.81 100 PHE A N 1
ATOM 806 C CA . PHE A 1 100 ? 7.905 -7.284 -12.841 1.00 68.81 100 PHE A CA 1
ATOM 807 C C . PHE A 1 100 ? 6.832 -7.707 -13.852 1.00 68.81 100 PHE A C 1
ATOM 809 O O . PHE A 1 100 ? 6.893 -7.342 -15.022 1.00 68.81 100 PHE A O 1
ATOM 816 N N . PHE A 1 101 ? 5.844 -8.470 -13.375 1.00 55.56 101 PHE A N 1
ATOM 817 C CA . PHE A 1 101 ? 4.744 -9.072 -14.151 1.00 55.56 101 PHE A CA 1
ATOM 818 C C . PHE A 1 101 ? 4.032 -8.178 -15.195 1.00 55.56 101 PHE A C 1
ATOM 820 O O . PHE A 1 101 ? 3.464 -7.102 -14.847 1.00 55.56 101 PHE A O 1
#

Foldseek 3Di:
DVCVVVVVVVDDPVCPLVVVLVVQLPDLAHEAAQQDLSLQSSLLSVLQVVHQLCRYAYPPPVCGCVSVFADDDDPPPRRHHHSQSRQCVVPPDRDDRVSRD

Solvent-accessible surface area (backbone atoms only — not comparable to full-atom values): 5991 Å² total; per-residue (Å²): 107,71,52,65,77,69,45,51,88,77,52,62,74,82,48,51,67,55,50,49,38,58,56,52,31,69,45,87,61,42,74,34,48,62,76,25,58,69,40,20,52,23,53,41,52,18,33,72,69,71,45,64,46,83,39,40,33,28,70,48,78,96,49,24,59,56,50,59,52,69,61,82,90,56,93,65,70,64,27,47,57,54,54,66,75,41,48,55,67,91,48,99,56,85,71,51,66,88,72,54,132

Organism: NCBI:txid267567

Radius of gyration: 15.46 Å; Cα contacts (8 Å, |Δi|>4): 125; chains: 1; bounding box: 45×28×39 Å

InterPro domains:
  IPR019378 GDP-fucose protein O-fucosyltransferase [PF10250] (5-49)

Secondary structure (DSSP, 8-state):
-HHHHTTGGGS-HHHHHHHHHHHHHTSSSEEE-TT-HHHHHHHHHHHHTT--GGGEEESSGGGTTGGGS-----S-TTTS--GGGTTTTT-SS---GGG--

Nearest PDB structures (foldseek):
  8ay1-assembly1_A  TM=9.113E-01  e=4.392E-01  Caenorhabditis elegans
  8qns-assembly1_A  TM=4.691E-01  e=8.727E+00  Mus musculus

pLDDT: mean 88.94, std 7.53, range [55.56, 97.44]